Protein AF-A0A957CEI6-F1 (afdb_monomer)

Foldseek 3Di:
DDPLVVCCPPNHCRSVVVQVVLLVCLLVLQVLLVVLVVVLVVCVVVPHHSVVSNVSSVLSVLSPVCNPPPDRDHSVVSVCSNVVD

Mean predicted aligned error: 3.34 Å

pLDDT: mean 95.48, std 5.33, range [55.91, 98.69]

Sequence (85 aa):
TNLEEQWSRGGSEFAAQTQQRVRRVTAKAWRFEGEMHEIAATFASVGLPAGFHKAAADVYQRLGHFKDAEETPELAAVLGSLLGE

Solvent-accessible surface area (backbone atoms only — not comparable to full-atom values): 4632 Å² total; per-residue (Å²): 133,62,69,52,61,62,47,28,54,93,81,39,61,52,38,65,52,47,55,54,49,64,30,61,46,28,61,54,18,52,64,46,22,58,55,22,48,52,52,20,49,57,30,46,76,74,76,40,87,28,62,68,32,48,55,50,17,55,55,20,52,50,36,25,82,40,49,78,51,95,62,80,56,54,64,66,62,56,51,32,39,73,74,70,102

Radius of gyration: 15.46 Å; Cα contacts (8 Å, |Δi|>4): 87; chains: 1; bounding box: 34×25×43 Å

Secondary structure (DSSP, 8-state):
--HHHHHTTTT--HHHHHHHHHHHHGGGHHHHHHHHHHHHHHHHHTT---HHHHHHHHHHHHHGGGTT-SSPPPHHHHHHHHHT-

Structure (mmCIF, N/CA/C/O backbone):
data_AF-A0A957CEI6-F1
#
_entry.id   AF-A0A957CEI6-F1
#
loop_
_atom_site.group_PDB
_atom_site.id
_atom_site.type_symbol
_atom_site.label_atom_id
_atom_site.label_alt_id
_atom_site.label_comp_id
_atom_site.label_asym_id
_atom_site.label_entity_id
_atom_site.label_seq_id
_atom_site.pdbx_PDB_ins_code
_atom_site.Cartn_x
_atom_site.Cartn_y
_atom_site.Cartn_z
_atom_site.occupancy
_atom_site.B_iso_or_equiv
_atom_site.auth_seq_id
_atom_site.auth_comp_id
_atom_site.auth_asym_id
_atom_site.auth_atom_id
_atom_site.pdbx_PDB_model_num
ATOM 1 N N . THR A 1 1 ? 9.557 -5.450 21.375 1.00 55.91 1 THR A N 1
ATOM 2 C CA . THR A 1 1 ? 9.324 -3.994 21.339 1.00 55.91 1 THR A CA 1
ATOM 3 C C . THR A 1 1 ? 8.175 -3.715 20.404 1.00 55.91 1 THR A C 1
ATOM 5 O O . THR A 1 1 ? 8.224 -4.212 19.285 1.00 55.91 1 THR A O 1
ATOM 8 N N . ASN A 1 2 ? 7.134 -3.016 20.857 1.00 87.94 2 ASN A N 1
ATOM 9 C CA . ASN A 1 2 ? 5.951 -2.740 20.043 1.00 87.94 2 ASN A CA 1
ATOM 10 C C . ASN A 1 2 ? 6.275 -1.653 18.990 1.00 87.94 2 ASN A C 1
ATOM 12 O O . ASN A 1 2 ? 6.997 -0.697 19.283 1.00 87.94 2 ASN A O 1
ATOM 16 N N . LEU A 1 3 ? 5.801 -1.817 17.752 1.00 90.44 3 LEU A N 1
ATOM 17 C CA . LEU A 1 3 ? 6.062 -0.888 16.643 1.00 90.44 3 LEU A CA 1
ATOM 18 C C . LEU A 1 3 ? 5.515 0.521 16.929 1.00 90.44 3 LEU A C 1
ATOM 20 O O . LEU A 1 3 ? 6.192 1.514 16.672 1.00 90.44 3 LEU A O 1
ATOM 24 N N . GLU A 1 4 ? 4.332 0.612 17.531 1.00 91.19 4 GLU A N 1
ATOM 25 C CA . GLU A 1 4 ? 3.686 1.884 17.869 1.00 91.19 4 GLU A CA 1
ATOM 26 C C . GLU A 1 4 ? 4.430 2.623 18.985 1.00 91.19 4 GLU A C 1
ATOM 28 O O . GLU A 1 4 ? 4.564 3.848 18.940 1.00 91.19 4 GLU A O 1
ATOM 33 N N . GLU A 1 5 ? 5.008 1.884 19.938 1.00 91.94 5 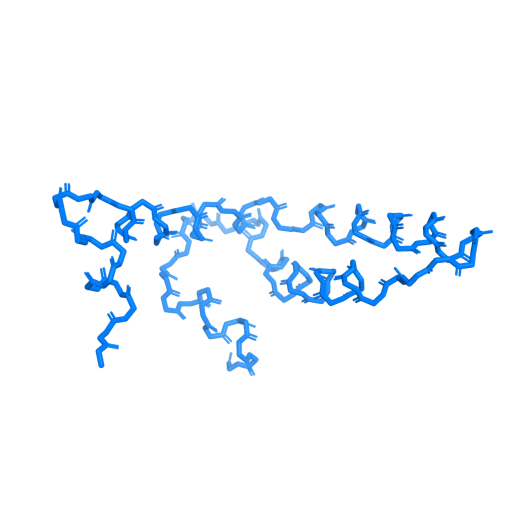GLU A N 1
ATOM 34 C CA . GLU A 1 5 ? 5.901 2.454 20.952 1.00 91.94 5 GLU A CA 1
ATOM 35 C C . GLU A 1 5 ? 7.150 3.058 20.305 1.00 91.94 5 GLU A C 1
ATOM 37 O O . GLU A 1 5 ? 7.590 4.125 20.725 1.00 91.94 5 GLU A O 1
ATOM 42 N N . GLN A 1 6 ? 7.728 2.411 19.280 1.00 93.38 6 GLN A N 1
ATOM 43 C CA . GLN A 1 6 ? 8.883 2.961 18.554 1.00 93.38 6 GLN A CA 1
ATOM 44 C C . GLN A 1 6 ? 8.532 4.248 17.822 1.00 93.38 6 GLN A C 1
ATOM 46 O O . GLN A 1 6 ? 9.281 5.220 17.882 1.00 93.38 6 GLN A O 1
ATOM 51 N N . TRP A 1 7 ? 7.387 4.251 17.155 1.00 94.06 7 TRP A N 1
ATOM 52 C CA . TRP A 1 7 ? 6.883 5.392 16.403 1.00 94.06 7 TRP A CA 1
ATOM 53 C C . TRP A 1 7 ? 6.506 6.584 17.277 1.00 94.06 7 TRP A C 1
ATOM 55 O O . TRP A 1 7 ? 6.598 7.726 16.824 1.00 94.06 7 TRP A O 1
ATOM 65 N N . SER A 1 8 ? 6.139 6.327 18.530 1.00 94.31 8 SER A N 1
ATOM 66 C CA . SER A 1 8 ? 5.763 7.363 19.495 1.00 94.31 8 SER A CA 1
ATOM 67 C C . SER A 1 8 ? 6.940 7.887 20.327 1.00 94.31 8 SER A C 1
ATOM 69 O O . SER A 1 8 ? 6.771 8.792 21.150 1.00 94.31 8 SER A O 1
ATOM 71 N N . ARG A 1 9 ? 8.155 7.350 20.138 1.00 92.38 9 ARG A N 1
ATOM 72 C CA . ARG A 1 9 ? 9.342 7.808 20.876 1.00 92.38 9 ARG A CA 1
ATOM 73 C C . ARG A 1 9 ? 9.561 9.308 20.684 1.00 92.38 9 ARG A C 1
ATOM 75 O O . ARG A 1 9 ? 9.423 9.836 19.586 1.00 92.38 9 ARG A O 1
ATOM 82 N N . GLY A 1 10 ? 9.927 9.984 21.772 1.00 90.06 10 GLY A N 1
ATOM 83 C CA . GLY A 1 10 ? 10.165 11.430 21.766 1.00 90.06 10 GLY A CA 1
ATOM 84 C C . GLY A 1 10 ? 8.895 12.288 21.744 1.00 90.06 10 GLY A C 1
ATOM 85 O O . GLY A 1 10 ? 8.984 13.454 21.383 1.00 90.06 10 GLY A O 1
ATOM 86 N N . GLY A 1 11 ? 7.731 11.736 22.115 1.00 87.06 11 GLY A N 1
ATOM 87 C CA . GLY A 1 11 ? 6.462 12.481 22.152 1.00 87.06 11 GLY A CA 1
ATOM 88 C C . GLY A 1 11 ? 5.802 12.650 20.780 1.00 87.06 11 GLY A C 1
ATOM 89 O O . GLY A 1 11 ? 4.993 13.550 20.589 1.00 87.06 11 GLY A O 1
ATOM 90 N N . SER A 1 12 ? 6.166 11.804 19.816 1.00 93.19 12 SER A N 1
ATOM 91 C CA . SER A 1 12 ? 5.615 11.806 18.463 1.00 93.19 12 SER A CA 1
ATOM 92 C C . SER A 1 12 ? 4.196 11.227 18.432 1.00 93.19 12 SER A C 1
ATOM 94 O O . SER A 1 12 ? 3.935 10.168 18.994 1.00 93.19 12 SER A O 1
ATOM 96 N N . GLU A 1 13 ? 3.287 11.861 17.691 1.00 93.56 13 GLU A N 1
ATOM 97 C CA . GLU A 1 13 ? 1.936 11.335 17.428 1.00 93.56 13 GLU A CA 1
ATOM 98 C C . GLU A 1 13 ? 1.891 10.361 16.234 1.00 93.56 13 GLU A C 1
ATOM 100 O O . GLU A 1 13 ? 0.815 9.984 15.760 1.00 93.56 13 GLU A O 1
ATOM 105 N N . PHE A 1 14 ? 3.049 9.962 15.697 1.00 93.94 14 PHE A N 1
ATOM 106 C CA . PHE A 1 14 ? 3.138 9.233 14.431 1.00 93.94 14 PHE A CA 1
ATOM 107 C C . PHE A 1 14 ? 2.350 7.916 14.428 1.00 93.94 14 PHE A C 1
ATOM 109 O O . PHE A 1 14 ? 1.741 7.590 13.409 1.00 93.94 14 PHE A O 1
ATOM 116 N N . ALA A 1 15 ? 2.284 7.195 15.552 1.00 92.25 15 ALA A N 1
ATOM 117 C CA . ALA A 1 15 ? 1.486 5.972 15.655 1.00 92.25 15 ALA A CA 1
ATOM 118 C C . ALA A 1 15 ? -0.016 6.247 15.455 1.00 92.25 15 ALA A C 1
ATOM 120 O O . ALA A 1 15 ? -0.636 5.681 14.552 1.00 92.25 15 ALA A O 1
ATOM 121 N N . ALA A 1 16 ? -0.580 7.190 16.216 1.00 90.50 16 ALA A N 1
ATOM 122 C CA . ALA A 1 16 ? -1.991 7.565 16.116 1.00 90.50 16 ALA A CA 1
ATOM 123 C C . ALA A 1 16 ? -2.338 8.131 14.727 1.00 90.50 16 ALA A C 1
ATOM 125 O O . ALA A 1 16 ? -3.353 7.771 14.125 1.00 90.50 16 ALA A O 1
ATOM 126 N N . GLN A 1 17 ? -1.463 8.974 14.169 1.00 94.75 17 GLN A N 1
ATOM 127 C CA . GLN A 1 17 ? -1.651 9.510 12.821 1.00 94.75 17 GLN A CA 1
ATOM 128 C C . GLN A 1 17 ? -1.586 8.416 11.749 1.00 94.75 17 GLN A C 1
ATOM 130 O O . GLN A 1 17 ? -2.327 8.482 10.768 1.00 94.75 17 GLN A O 1
ATOM 135 N N . THR A 1 18 ? -0.732 7.405 11.921 1.00 94.06 18 THR A N 1
ATOM 136 C CA . THR A 1 18 ? -0.615 6.285 10.979 1.00 94.06 18 THR A CA 1
ATOM 137 C C . THR A 1 18 ? -1.892 5.455 10.949 1.00 94.06 18 THR A C 1
ATOM 139 O O . THR A 1 18 ? -2.410 5.209 9.861 1.00 94.06 18 THR A O 1
ATOM 142 N N . GLN A 1 19 ? -2.465 5.114 12.109 1.00 93.81 19 GLN A N 1
ATOM 143 C CA . GLN A 1 19 ? -3.741 4.390 12.169 1.00 93.81 19 GLN A CA 1
ATOM 144 C C . GLN A 1 19 ? -4.855 5.144 11.421 1.00 93.81 19 GLN A C 1
ATOM 146 O O . GLN A 1 19 ? -5.564 4.568 10.595 1.00 93.81 19 GLN A O 1
ATOM 151 N N . GLN A 1 20 ? -4.962 6.460 11.628 1.00 94.88 20 GLN A N 1
ATOM 152 C CA . GLN A 1 20 ? -5.943 7.300 10.930 1.00 94.88 20 GLN A CA 1
ATOM 153 C C . GLN A 1 20 ? -5.705 7.359 9.413 1.00 94.88 20 GLN A C 1
ATOM 155 O O . GLN A 1 20 ? -6.654 7.309 8.628 1.00 94.88 20 GLN A O 1
ATOM 160 N N . ARG A 1 21 ? -4.445 7.448 8.972 1.00 95.25 21 ARG A N 1
ATOM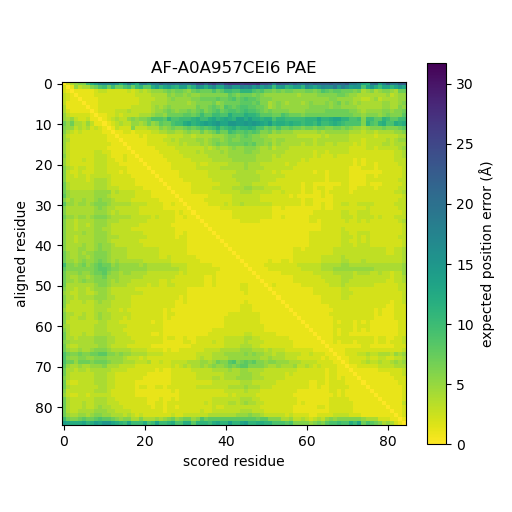 161 C CA . ARG A 1 21 ? -4.090 7.476 7.542 1.00 95.25 21 ARG A CA 1
ATOM 162 C C . ARG A 1 21 ? -4.426 6.158 6.847 1.00 95.25 21 ARG A C 1
ATOM 164 O O . ARG A 1 21 ? -5.012 6.193 5.767 1.00 95.25 21 ARG A O 1
ATOM 171 N N . VAL A 1 22 ? -4.110 5.026 7.480 1.00 94.94 22 VAL A N 1
ATOM 172 C CA . VAL A 1 22 ? -4.433 3.681 6.973 1.00 94.94 22 VAL A CA 1
ATOM 173 C C . VAL A 1 22 ? -5.939 3.518 6.791 1.00 94.94 22 VAL A C 1
ATOM 175 O O . VAL A 1 22 ? -6.380 3.023 5.762 1.00 94.94 22 VAL A O 1
ATOM 178 N N . ARG A 1 23 ? -6.750 4.005 7.732 1.00 97.12 23 ARG A N 1
ATOM 179 C CA . ARG A 1 23 ? -8.211 3.961 7.594 1.00 97.12 23 ARG A CA 1
ATOM 180 C C . ARG A 1 23 ? -8.715 4.848 6.455 1.00 97.12 23 ARG A C 1
ATOM 182 O O . ARG A 1 23 ? -9.481 4.394 5.614 1.00 97.12 23 ARG A O 1
ATOM 189 N N . ARG A 1 24 ? -8.258 6.102 6.376 1.00 96.50 24 ARG A N 1
ATOM 190 C CA . ARG A 1 24 ? -8.743 7.080 5.380 1.00 96.50 24 ARG A CA 1
ATOM 191 C C . ARG A 1 24 ? -8.363 6.748 3.937 1.00 96.50 24 ARG A C 1
ATOM 193 O O . ARG A 1 24 ? -9.062 7.181 3.024 1.00 96.50 24 ARG A O 1
ATOM 200 N N . VAL A 1 25 ? -7.267 6.019 3.706 1.00 95.69 25 VAL A N 1
ATOM 201 C CA . VAL A 1 25 ? -6.844 5.666 2.338 1.00 95.69 25 VAL A CA 1
ATOM 202 C C . VAL A 1 25 ? -7.842 4.731 1.645 1.00 95.69 25 VAL A C 1
ATOM 204 O O . VAL A 1 25 ? -7.951 4.769 0.422 1.00 95.69 25 VAL A O 1
ATOM 207 N N . THR A 1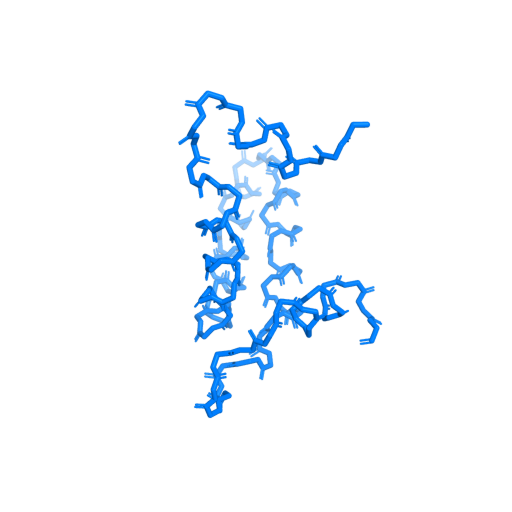 26 ? -8.609 3.949 2.415 1.00 97.50 26 THR A N 1
ATOM 208 C CA . THR A 1 26 ? -9.552 2.935 1.909 1.00 97.50 26 THR A CA 1
ATOM 209 C C . THR A 1 26 ? -10.613 3.509 0.968 1.00 97.50 26 THR A C 1
ATOM 211 O O . THR A 1 26 ? -10.832 2.953 -0.104 1.00 97.50 26 THR A O 1
ATOM 214 N N . ALA A 1 27 ? -11.153 4.696 1.267 1.00 96.94 27 ALA A N 1
ATOM 215 C CA . ALA A 1 27 ? -12.139 5.390 0.426 1.00 96.94 27 ALA A CA 1
ATOM 216 C C . ALA A 1 27 ? -11.641 5.681 -1.006 1.00 96.94 27 ALA A C 1
ATOM 218 O O . ALA A 1 27 ? -12.422 5.929 -1.924 1.00 9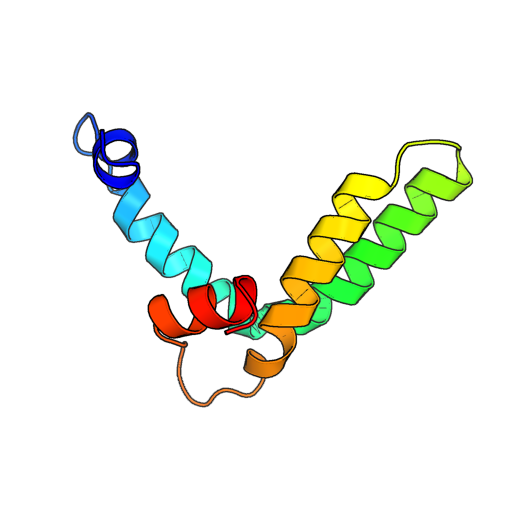6.94 27 ALA A O 1
ATOM 219 N N . LYS A 1 28 ? -10.318 5.684 -1.210 1.00 96.69 28 LYS A N 1
ATOM 220 C CA . LYS A 1 28 ? -9.670 5.938 -2.502 1.00 96.69 28 LYS A CA 1
ATOM 221 C C . LYS A 1 28 ? -8.796 4.772 -2.968 1.00 96.69 28 LYS A C 1
ATOM 223 O O . LYS A 1 28 ? -8.116 4.925 -3.973 1.00 96.69 28 LYS A O 1
ATOM 228 N N . ALA A 1 29 ? -8.793 3.633 -2.275 1.00 97.00 29 ALA A N 1
ATOM 229 C CA . ALA A 1 29 ? -7.927 2.505 -2.617 1.00 97.00 29 ALA A CA 1
ATOM 230 C C . ALA A 1 29 ? -8.211 1.964 -4.026 1.00 97.00 29 ALA A C 1
ATOM 232 O O . ALA A 1 29 ? -7.285 1.761 -4.804 1.00 97.00 29 ALA A O 1
ATOM 233 N N . TRP A 1 30 ? -9.493 1.850 -4.378 1.00 96.19 30 TRP A N 1
ATOM 234 C CA . TRP A 1 30 ? -9.971 1.312 -5.656 1.00 96.19 30 TRP A CA 1
ATOM 235 C C . TRP A 1 30 ? -9.358 1.969 -6.903 1.00 96.19 30 TRP A C 1
ATOM 237 O O . TRP A 1 30 ? -9.170 1.302 -7.913 1.00 96.19 30 TRP A O 1
ATOM 247 N N . ARG A 1 31 ? -9.036 3.271 -6.865 1.00 96.50 31 ARG A N 1
ATOM 248 C CA . ARG A 1 31 ? -8.441 3.956 -8.027 1.00 96.50 31 ARG A CA 1
ATOM 249 C C . ARG A 1 31 ? -6.941 3.702 -8.158 1.00 96.50 31 ARG A C 1
ATOM 251 O O . ARG A 1 31 ? -6.404 3.775 -9.257 1.00 96.50 31 ARG A O 1
ATOM 258 N N . PHE A 1 32 ? -6.267 3.399 -7.050 1.00 97.50 32 PHE A N 1
ATOM 259 C CA . PHE A 1 32 ? -4.819 3.235 -7.037 1.00 97.50 32 PHE A CA 1
ATOM 260 C C . PHE A 1 32 ? -4.366 1.894 -7.616 1.00 97.50 32 PHE A C 1
ATOM 262 O O . PHE A 1 32 ? -3.244 1.818 -8.101 1.00 97.50 32 PHE A O 1
ATOM 269 N N . GLU A 1 33 ? -5.211 0.858 -7.609 1.00 97.38 33 GLU A N 1
ATOM 270 C CA . GLU A 1 33 ? -4.903 -0.431 -8.248 1.00 97.38 33 GLU A CA 1
ATOM 271 C C . GLU A 1 33 ? -4.509 -0.238 -9.723 1.00 97.38 33 GLU A C 1
ATOM 273 O O . GLU A 1 33 ? -3.422 -0.645 -10.140 1.00 97.38 33 GLU A O 1
ATOM 278 N N . GLY A 1 34 ? -5.351 0.465 -10.490 1.00 96.50 34 GLY A N 1
ATOM 279 C CA . GLY A 1 34 ? -5.087 0.776 -11.896 1.00 96.50 34 GLY A CA 1
ATOM 280 C C . GLY A 1 34 ? -3.824 1.619 -12.085 1.00 96.50 34 GLY A C 1
ATOM 281 O O . GLY A 1 34 ? -2.966 1.264 -12.892 1.00 96.50 34 GLY A O 1
ATOM 282 N N . GLU A 1 35 ? -3.658 2.676 -11.282 1.00 98.25 35 GLU A N 1
ATOM 283 C CA . GLU A 1 35 ? -2.459 3.530 -11.310 1.00 98.25 35 GLU A CA 1
ATOM 284 C C . GLU A 1 35 ? -1.176 2.708 -11.060 1.00 98.25 35 GLU A C 1
ATOM 286 O O . GLU A 1 35 ? -0.165 2.889 -11.740 1.00 98.25 35 GLU A O 1
ATOM 291 N N . MET A 1 36 ? -1.204 1.756 -10.120 1.00 98.69 36 MET A N 1
ATOM 292 C CA . MET A 1 36 ? -0.055 0.891 -9.838 1.00 98.69 36 MET A CA 1
ATOM 293 C C . MET A 1 36 ? 0.254 -0.061 -11.000 1.00 98.69 36 MET A C 1
ATOM 295 O O . MET A 1 36 ? 1.430 -0.286 -11.304 1.00 98.69 36 MET A O 1
ATOM 299 N N . HIS A 1 37 ? -0.763 -0.583 -11.689 1.00 98.62 37 HIS A N 1
ATOM 300 C CA . HIS A 1 37 ? -0.561 -1.387 -12.896 1.00 98.62 37 HIS A CA 1
ATOM 301 C C . HIS A 1 37 ? 0.066 -0.585 -14.045 1.00 98.62 37 HIS A C 1
ATOM 303 O O . HIS A 1 37 ? 0.969 -1.097 -14.711 1.00 98.62 37 HIS A O 1
ATOM 309 N N . GLU A 1 38 ? -0.337 0.670 -14.252 1.00 98.56 38 GLU A N 1
ATOM 310 C CA . GLU A 1 38 ? 0.252 1.540 -15.280 1.00 98.56 38 GLU A CA 1
ATOM 311 C C . GLU A 1 38 ? 1.724 1.870 -14.993 1.00 98.56 38 GLU A C 1
ATOM 313 O O . GLU A 1 38 ? 2.577 1.790 -15.887 1.00 98.56 38 GLU A O 1
ATOM 318 N N . ILE A 1 39 ? 2.065 2.165 -13.734 1.00 98.44 39 ILE A N 1
ATOM 319 C CA . ILE A 1 39 ? 3.461 2.394 -13.333 1.00 98.44 39 ILE A CA 1
ATOM 320 C C . ILE A 1 39 ? 4.280 1.109 -13.512 1.00 98.44 39 ILE A C 1
ATOM 322 O O . ILE A 1 39 ? 5.377 1.143 -14.074 1.00 98.44 39 ILE A O 1
ATOM 326 N N . ALA A 1 40 ? 3.738 -0.043 -13.099 1.00 98.69 40 ALA A N 1
ATOM 327 C CA . ALA A 1 40 ? 4.377 -1.341 -13.298 1.00 98.69 40 ALA A CA 1
ATOM 328 C C . ALA A 1 40 ? 4.663 -1.618 -14.786 1.00 98.69 40 ALA A C 1
ATOM 330 O O . ALA A 1 40 ? 5.755 -2.077 -15.128 1.00 98.69 40 ALA A O 1
ATOM 331 N N . ALA A 1 41 ? 3.707 -1.319 -15.671 1.00 98.69 41 ALA A N 1
ATOM 332 C CA . ALA A 1 41 ? 3.866 -1.472 -17.114 1.00 98.69 41 ALA A CA 1
ATOM 333 C C . ALA A 1 41 ? 4.948 -0.535 -17.677 1.00 98.69 41 ALA A C 1
ATOM 335 O O . ALA A 1 41 ? 5.775 -0.976 -18.473 1.00 98.69 41 ALA A O 1
ATOM 336 N N . THR A 1 42 ? 5.001 0.713 -17.205 1.00 98.62 42 THR A N 1
ATOM 337 C CA . THR A 1 42 ? 6.021 1.702 -17.599 1.00 98.62 42 THR A CA 1
ATOM 338 C C . THR A 1 42 ? 7.432 1.253 -17.215 1.00 98.62 42 THR A C 1
ATOM 340 O O . THR A 1 42 ? 8.372 1.387 -17.996 1.00 98.62 42 THR A O 1
ATOM 343 N N . PHE A 1 43 ? 7.602 0.673 -16.024 1.00 98.62 43 PHE A N 1
ATOM 344 C CA . PHE A 1 43 ? 8.892 0.116 -15.609 1.00 98.62 43 PHE A CA 1
ATOM 345 C C . PHE A 1 43 ? 9.272 -1.082 -16.483 1.00 98.62 43 PHE A C 1
ATOM 347 O O . PHE A 1 43 ? 10.385 -1.147 -17.009 1.00 98.62 43 PHE A O 1
ATOM 354 N N . ALA A 1 44 ? 8.331 -2.004 -16.697 1.00 98.50 44 ALA A N 1
ATOM 355 C CA . ALA A 1 44 ? 8.566 -3.186 -17.516 1.00 98.50 44 ALA A CA 1
ATOM 356 C C . ALA A 1 44 ? 8.907 -2.837 -18.976 1.00 98.50 44 ALA A C 1
ATOM 358 O O . ALA A 1 44 ? 9.752 -3.506 -19.570 1.00 98.50 44 ALA A O 1
ATOM 359 N N . SER A 1 45 ? 8.320 -1.776 -19.548 1.00 98.56 45 SER A N 1
ATOM 360 C CA . SER A 1 45 ? 8.566 -1.381 -20.943 1.00 98.56 45 SER A CA 1
ATOM 361 C C . SER A 1 45 ? 9.998 -0.918 -21.214 1.00 98.56 45 SER A C 1
ATOM 363 O O . SER A 1 45 ? 10.433 -0.939 -22.361 1.00 98.56 45 SER A O 1
ATOM 365 N N . VAL A 1 46 ? 10.739 -0.519 -20.176 1.00 98.50 46 VAL A N 1
ATOM 366 C CA . VAL A 1 46 ? 12.163 -0.148 -20.263 1.00 98.50 46 VAL A CA 1
ATOM 367 C C . VAL A 1 46 ? 13.087 -1.183 -19.606 1.00 98.50 46 VAL A C 1
ATOM 369 O O . VAL A 1 46 ? 14.258 -0.906 -19.363 1.00 98.50 46 VAL A O 1
ATOM 372 N N . GLY A 1 47 ? 12.575 -2.382 -19.305 1.00 98.19 47 GLY A N 1
ATOM 373 C CA . GLY A 1 47 ? 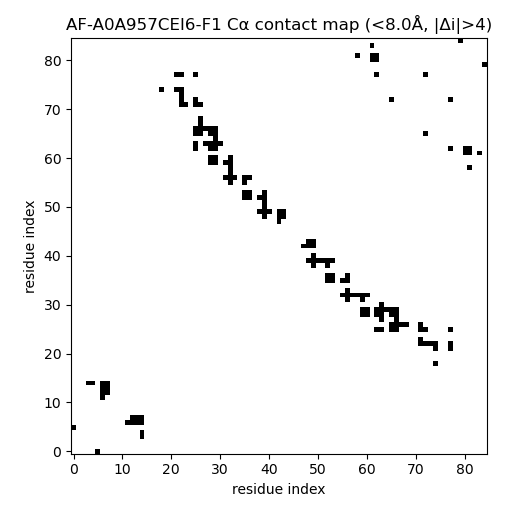13.350 -3.469 -18.700 1.00 98.19 47 GLY A CA 1
ATOM 374 C C . GLY A 1 47 ? 13.657 -3.291 -17.207 1.00 98.19 47 GLY A C 1
ATOM 375 O O . GLY A 1 47 ? 14.532 -3.982 -16.687 1.00 98.19 47 GLY A O 1
ATOM 376 N N . LEU A 1 48 ? 12.959 -2.390 -16.506 1.00 98.62 48 LEU A N 1
ATOM 377 C CA . LEU A 1 48 ? 13.117 -2.184 -15.063 1.00 98.62 48 LEU A CA 1
ATOM 378 C C . LEU A 1 48 ? 12.191 -3.098 -14.232 1.00 98.62 48 LEU A C 1
ATOM 380 O O . LEU A 1 48 ? 11.144 -3.543 -14.716 1.00 98.62 48 LEU A O 1
ATOM 384 N N . PRO A 1 49 ? 12.529 -3.371 -12.953 1.00 98.62 49 PRO A N 1
ATOM 385 C CA . PRO A 1 49 ? 11.696 -4.192 -12.077 1.00 98.62 49 PRO A CA 1
ATOM 386 C C . PRO A 1 49 ? 10.321 -3.569 -11.800 1.00 98.62 49 PRO A C 1
ATOM 388 O O . PRO A 1 49 ? 10.215 -2.483 -11.244 1.00 98.62 49 PRO A O 1
ATOM 391 N N . ALA A 1 50 ? 9.257 -4.311 -12.100 1.00 98.38 50 ALA A N 1
ATOM 392 C CA . ALA A 1 50 ? 7.872 -3.882 -11.879 1.00 98.38 50 ALA A CA 1
ATOM 393 C C . ALA A 1 50 ? 7.234 -4.454 -10.594 1.00 98.38 50 ALA A C 1
ATOM 395 O O . ALA A 1 50 ? 6.090 -4.141 -10.269 1.00 98.38 50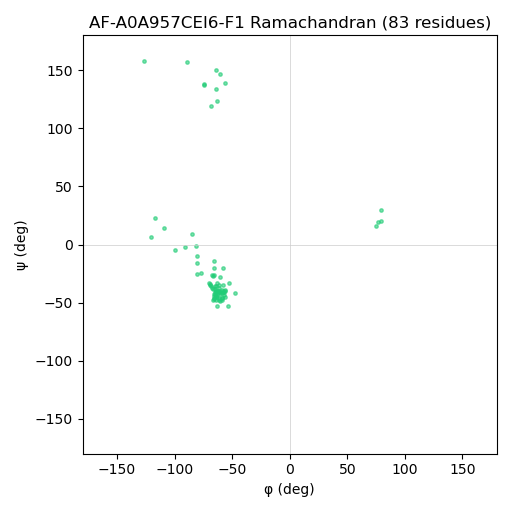 ALA A O 1
ATOM 396 N N . GLY A 1 51 ? 7.945 -5.335 -9.879 1.00 98.31 51 GLY A N 1
ATOM 397 C CA . GLY A 1 51 ? 7.384 -6.146 -8.790 1.00 98.31 51 GLY A CA 1
ATOM 398 C C . GLY A 1 51 ? 6.824 -5.334 -7.621 1.00 98.31 51 GLY A C 1
ATOM 399 O O . GLY A 1 51 ? 5.775 -5.687 -7.094 1.00 98.31 51 GLY A O 1
ATOM 400 N N . PHE A 1 52 ? 7.469 -4.218 -7.266 1.00 98.44 52 PHE A N 1
ATOM 401 C CA . PHE A 1 52 ? 6.996 -3.345 -6.188 1.00 98.44 52 PHE A CA 1
ATOM 402 C C . PHE A 1 52 ? 5.598 -2.786 -6.477 1.00 98.44 52 PHE A C 1
ATOM 404 O O . PHE A 1 52 ? 4.702 -2.889 -5.645 1.00 98.44 52 PHE A O 1
ATOM 411 N N . HIS A 1 53 ? 5.389 -2.254 -7.682 1.00 98.44 53 HIS A N 1
ATOM 412 C CA . HIS A 1 53 ? 4.101 -1.686 -8.072 1.00 98.44 53 HIS A CA 1
ATOM 413 C C . HIS A 1 53 ? 3.029 -2.762 -8.259 1.00 98.44 53 HIS A C 1
ATOM 415 O O . HIS A 1 53 ? 1.886 -2.538 -7.889 1.00 98.44 53 HIS A O 1
ATOM 421 N N . LYS A 1 54 ? 3.393 -3.964 -8.726 1.00 98.69 54 LYS A N 1
ATOM 422 C CA . LYS A 1 54 ? 2.459 -5.105 -8.756 1.00 98.69 54 LYS A CA 1
ATOM 423 C C . LYS A 1 54 ? 1.975 -5.483 -7.353 1.00 98.69 54 LYS A C 1
ATOM 425 O O . LYS A 1 54 ? 0.777 -5.571 -7.136 1.00 98.69 54 LYS A O 1
ATOM 430 N N . ALA A 1 55 ? 2.887 -5.604 -6.389 1.00 98.38 55 ALA A N 1
ATOM 431 C CA . ALA A 1 55 ? 2.513 -5.886 -5.003 1.00 98.38 55 ALA A CA 1
ATOM 432 C C . ALA A 1 55 ? 1.676 -4.751 -4.381 1.00 98.38 55 ALA A C 1
ATOM 434 O O . ALA A 1 55 ? 0.758 -5.006 -3.606 1.00 98.38 55 ALA A O 1
ATOM 435 N N . ALA A 1 56 ? 1.960 -3.491 -4.730 1.00 98.19 56 ALA A N 1
ATOM 436 C CA . ALA A 1 56 ? 1.134 -2.360 -4.310 1.00 98.19 56 ALA A CA 1
ATOM 437 C C . ALA A 1 56 ? -0.281 -2.417 -4.916 1.00 98.19 56 ALA A C 1
ATOM 439 O O . ALA A 1 56 ? -1.245 -2.112 -4.215 1.00 98.19 56 ALA A O 1
ATOM 440 N N . ALA A 1 57 ? -0.419 -2.838 -6.179 1.00 98.38 57 ALA A N 1
ATOM 441 C CA . ALA A 1 57 ? -1.720 -3.064 -6.805 1.00 98.38 57 ALA A CA 1
ATOM 442 C C . ALA A 1 57 ? -2.527 -4.117 -6.029 1.00 98.38 57 ALA A C 1
ATOM 444 O O . ALA A 1 57 ? -3.666 -3.840 -5.668 1.00 98.38 57 ALA A O 1
ATOM 445 N N . ASP A 1 58 ? -1.909 -5.245 -5.658 1.00 98.06 58 ASP A N 1
ATOM 446 C CA . ASP A 1 58 ? -2.561 -6.300 -4.864 1.00 98.06 58 ASP A CA 1
ATOM 447 C C . ASP A 1 58 ? -3.066 -5.779 -3.503 1.00 98.06 58 ASP A C 1
ATOM 449 O O . ASP A 1 58 ? -4.152 -6.137 -3.044 1.00 98.06 58 ASP A O 1
ATOM 453 N N . VAL A 1 59 ? -2.299 -4.901 -2.846 1.00 97.62 59 VAL A N 1
ATOM 454 C CA . VAL A 1 59 ? -2.713 -4.251 -1.590 1.00 97.62 59 VAL A CA 1
ATOM 455 C C . VAL A 1 59 ? -3.940 -3.363 -1.809 1.00 97.62 59 VAL A C 1
ATOM 457 O O . VAL A 1 59 ? -4.899 -3.440 -1.041 1.00 97.62 59 VAL A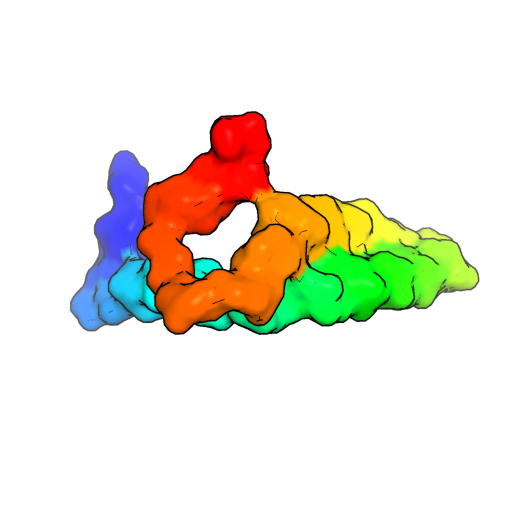 O 1
ATOM 460 N N . TYR A 1 60 ? -3.936 -2.525 -2.847 1.00 97.88 60 TYR A N 1
ATOM 461 C CA . TYR A 1 60 ? -5.066 -1.640 -3.136 1.00 97.88 60 TYR A CA 1
ATOM 462 C C . TYR A 1 60 ? -6.312 -2.395 -3.601 1.00 97.88 60 TYR A C 1
ATOM 464 O O . TYR A 1 60 ? -7.416 -2.020 -3.207 1.00 97.88 60 TYR A O 1
ATOM 472 N N . GLN A 1 61 ? -6.135 -3.480 -4.354 1.00 97.50 61 GLN A N 1
ATOM 473 C CA . GLN A 1 61 ? -7.206 -4.370 -4.791 1.00 97.50 61 GLN A CA 1
ATOM 474 C C . GLN A 1 61 ? -7.954 -4.965 -3.589 1.00 97.50 61 GLN A C 1
ATOM 476 O O . GLN A 1 61 ? -9.181 -4.886 -3.525 1.00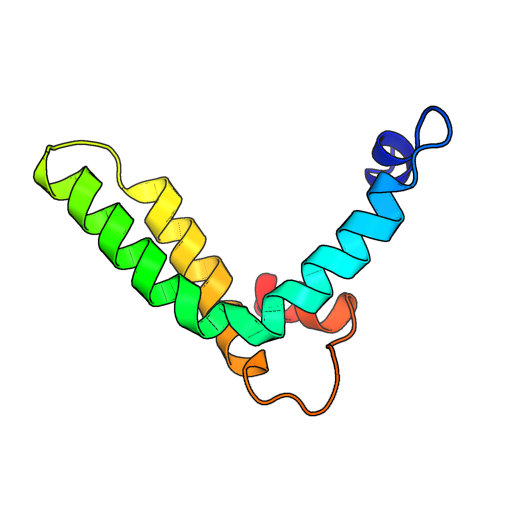 97.50 61 GLN A O 1
ATOM 481 N N . ARG A 1 62 ? -7.232 -5.482 -2.581 1.00 97.62 62 ARG A N 1
ATOM 482 C CA . ARG A 1 62 ? -7.840 -6.016 -1.343 1.00 97.62 62 ARG A CA 1
ATOM 483 C C . ARG A 1 62 ? -8.716 -4.979 -0.638 1.00 97.62 62 ARG A C 1
ATOM 485 O O . ARG A 1 62 ? -9.819 -5.290 -0.193 1.00 97.62 62 ARG A O 1
ATOM 492 N N . LEU A 1 63 ? -8.262 -3.728 -0.614 1.00 97.88 63 LEU A N 1
ATOM 493 C CA . LEU A 1 63 ? -8.974 -2.604 -0.002 1.00 97.88 63 LEU A CA 1
ATOM 494 C C . LEU A 1 63 ? -10.079 -2.004 -0.890 1.00 97.88 63 LEU A C 1
ATOM 496 O O . LEU A 1 63 ? -10.849 -1.168 -0.417 1.00 97.88 63 LEU A O 1
ATOM 500 N N . GLY A 1 64 ? -10.171 -2.394 -2.165 1.00 96.94 64 GLY A N 1
ATOM 501 C CA . GLY A 1 64 ? -11.054 -1.765 -3.151 1.00 96.94 64 GLY A CA 1
ATOM 502 C C . GLY A 1 64 ? -12.541 -1.834 -2.792 1.00 96.94 64 GLY A C 1
ATOM 503 O O . GLY A 1 64 ? -13.298 -0.922 -3.123 1.00 96.94 64 GLY A O 1
ATOM 504 N N . HIS A 1 65 ? -12.950 -2.859 -2.041 1.00 96.25 65 HIS A N 1
ATOM 505 C CA . HIS A 1 65 ? -14.337 -3.055 -1.617 1.00 96.25 65 HIS A CA 1
ATOM 506 C C . HIS A 1 65 ? -14.855 -1.974 -0.643 1.00 96.25 65 HIS A C 1
ATOM 508 O O . HIS A 1 65 ? -16.063 -1.840 -0.475 1.00 96.25 65 HIS A O 1
ATOM 514 N N . PHE A 1 66 ? -13.976 -1.153 -0.052 1.00 97.25 66 PHE A N 1
ATOM 515 C CA . PHE A 1 66 ? -14.359 -0.027 0.812 1.00 97.25 66 PHE A CA 1
ATOM 516 C C . PHE A 1 66 ? -14.772 1.248 0.054 1.00 97.25 66 PHE A C 1
ATOM 518 O O . PHE A 1 66 ? -15.124 2.239 0.691 1.00 97.25 66 PHE A O 1
ATOM 525 N N . LYS A 1 67 ? -14.724 1.259 -1.286 1.00 95.50 67 LYS A N 1
ATOM 526 C CA . LYS A 1 67 ? -14.998 2.438 -2.133 1.00 95.50 67 LYS A CA 1
ATOM 527 C C . LYS A 1 67 ? -16.281 3.192 -1.761 1.00 95.50 67 LYS A C 1
ATOM 529 O O . LYS A 1 67 ? -16.278 4.419 -1.774 1.00 95.50 67 LYS A O 1
ATOM 534 N N . ASP A 1 68 ? -17.346 2.453 -1.462 1.00 94.69 68 ASP A N 1
ATOM 535 C CA . ASP A 1 68 ? -18.691 2.985 -1.225 1.00 94.69 68 ASP A CA 1
ATOM 536 C C . ASP A 1 68 ? -19.166 2.714 0.221 1.00 94.69 68 ASP A C 1
ATOM 538 O O . ASP A 1 68 ? -20.364 2.672 0.490 1.00 94.69 68 ASP A O 1
ATOM 542 N N . ALA A 1 69 ? -18.232 2.503 1.158 1.00 95.88 69 ALA A N 1
ATOM 543 C CA . ALA A 1 69 ? -18.561 2.332 2.571 1.00 95.88 69 ALA A CA 1
ATOM 544 C C . ALA A 1 69 ? -19.190 3.615 3.148 1.00 95.88 69 ALA A C 1
ATOM 546 O O . ALA A 1 69 ? -18.667 4.712 2.946 1.00 95.88 69 ALA A O 1
ATOM 547 N N . GLU A 1 70 ? -20.292 3.474 3.895 1.00 95.44 70 GLU A N 1
ATOM 548 C CA . GLU A 1 70 ? -20.994 4.605 4.528 1.00 95.44 70 GLU A CA 1
ATOM 549 C C . GLU A 1 70 ? -20.124 5.321 5.572 1.00 95.44 70 GLU A C 1
ATOM 551 O O . GLU A 1 70 ? -20.190 6.541 5.724 1.00 95.44 70 GLU A O 1
ATOM 556 N N . GLU A 1 71 ? -19.260 4.567 6.256 1.00 96.62 71 GLU A N 1
ATOM 557 C CA . GLU A 1 71 ? -18.351 5.065 7.282 1.00 96.62 71 GLU A CA 1
ATOM 558 C C . GLU A 1 71 ? -16.901 4.665 6.992 1.00 96.62 71 GLU A C 1
ATOM 560 O O . GLU A 1 71 ? -16.610 3.699 6.283 1.00 96.62 71 GLU A O 1
ATOM 565 N N . THR A 1 72 ? -15.956 5.408 7.575 1.00 97.00 72 THR A N 1
ATOM 566 C CA . THR A 1 72 ? -14.534 5.053 7.488 1.00 97.00 72 THR A CA 1
ATOM 567 C C . THR A 1 72 ? -14.278 3.765 8.281 1.00 97.00 72 THR A C 1
ATOM 569 O O . THR A 1 72 ? -14.438 3.789 9.506 1.00 97.00 72 THR A O 1
ATOM 572 N N . PRO A 1 73 ? -13.804 2.676 7.646 1.00 97.44 73 PRO A N 1
ATOM 573 C CA . PRO A 1 73 ? -13.699 1.373 8.294 1.00 97.44 73 PRO A CA 1
ATOM 574 C C . PRO A 1 73 ? -12.777 1.419 9.510 1.00 97.44 73 PRO A C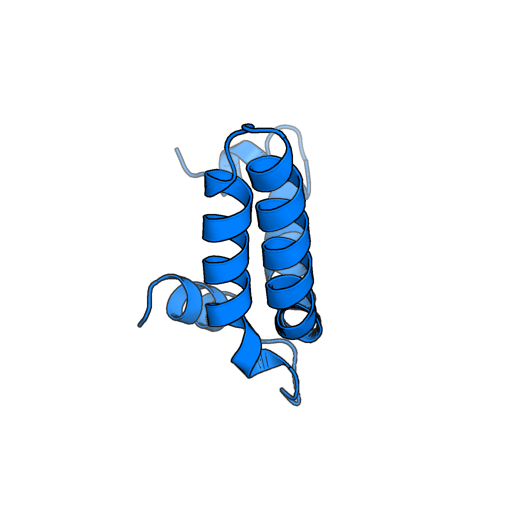 1
ATOM 576 O O . PRO A 1 73 ? -11.791 2.164 9.537 1.00 97.44 73 PRO A O 1
ATOM 579 N N . GLU A 1 74 ? -13.094 0.612 10.520 1.00 97.31 74 GLU A N 1
ATOM 580 C CA . GLU A 1 74 ? -12.224 0.415 11.677 1.00 97.31 74 GLU A CA 1
ATOM 581 C C . GLU A 1 74 ? -10.904 -0.245 11.275 1.00 97.31 74 GLU A C 1
ATOM 583 O O . GLU A 1 74 ? -10.847 -1.035 10.332 1.00 97.31 74 GLU A O 1
ATOM 588 N N . LEU A 1 75 ? -9.828 0.057 12.010 1.00 95.88 75 LEU A N 1
ATOM 589 C CA . LEU A 1 75 ? -8.488 -0.435 11.671 1.00 95.88 75 LEU A CA 1
ATOM 590 C C . LEU A 1 75 ? -8.445 -1.968 11.568 1.00 95.88 75 LEU A C 1
ATOM 592 O O . LEU A 1 75 ? -7.812 -2.496 10.660 1.00 95.88 75 LEU A O 1
ATOM 596 N N . ALA A 1 76 ? -9.154 -2.671 12.452 1.00 96.56 76 ALA A N 1
ATOM 597 C CA . ALA A 1 76 ? -9.231 -4.129 12.432 1.00 96.56 76 ALA A CA 1
ATOM 598 C C . ALA A 1 76 ? -9.823 -4.673 11.120 1.00 96.56 76 ALA A C 1
ATOM 600 O O . ALA A 1 76 ? -9.284 -5.625 10.567 1.00 96.56 76 ALA A O 1
ATOM 601 N N . ALA A 1 77 ? -10.867 -4.036 10.577 1.00 97.38 77 ALA A N 1
ATOM 602 C CA . ALA A 1 77 ? -11.464 -4.440 9.303 1.00 97.38 77 ALA A CA 1
ATOM 603 C C . ALA A 1 77 ? -10.499 -4.216 8.126 1.00 97.38 77 ALA A C 1
ATOM 605 O O . ALA A 1 77 ? -10.397 -5.052 7.230 1.00 97.38 77 ALA A O 1
ATOM 606 N N . VAL A 1 78 ? -9.741 -3.112 8.153 1.00 97.81 78 VAL A N 1
ATOM 607 C CA . VAL A 1 78 ? -8.700 -2.841 7.148 1.00 97.81 78 VAL A CA 1
ATOM 608 C C . VAL A 1 78 ? -7.602 -3.905 7.201 1.00 97.81 78 VAL A C 1
ATOM 610 O O . VAL A 1 78 ? -7.192 -4.413 6.161 1.00 97.81 78 VAL A O 1
ATOM 613 N N . LEU A 1 79 ? -7.137 -4.265 8.400 1.00 96.69 79 LEU A N 1
ATOM 614 C CA . LEU A 1 79 ? -6.108 -5.292 8.575 1.00 96.69 79 LEU A CA 1
ATOM 615 C C . LEU A 1 79 ? -6.600 -6.684 8.156 1.00 96.69 79 LEU A C 1
ATOM 617 O O . LEU A 1 79 ? -5.868 -7.368 7.445 1.00 96.69 79 LEU A O 1
ATOM 621 N N . GLY A 1 80 ? -7.832 -7.068 8.510 1.00 97.69 80 GLY A N 1
ATOM 622 C CA . GLY A 1 80 ? -8.429 -8.342 8.085 1.00 97.69 80 GLY A CA 1
ATOM 623 C C . GLY A 1 80 ? -8.493 -8.462 6.560 1.00 97.69 80 GLY A C 1
ATOM 624 O O . GLY A 1 80 ? -7.995 -9.426 5.983 1.00 97.69 80 GLY A O 1
ATOM 625 N N . SER A 1 81 ? -8.940 -7.400 5.883 1.00 97.19 81 SER A N 1
ATOM 626 C CA . SER A 1 81 ? -8.930 -7.331 4.417 1.00 97.19 81 SER A CA 1
ATOM 627 C C . SER A 1 81 ? -7.530 -7.503 3.810 1.00 97.19 81 SER A C 1
ATOM 629 O O . SER A 1 81 ? -7.369 -8.193 2.801 1.00 97.19 81 SER A O 1
ATOM 631 N N . LEU A 1 82 ? -6.498 -6.907 4.417 1.00 96.50 82 LEU A N 1
ATOM 632 C CA . LEU A 1 82 ? -5.117 -7.055 3.950 1.00 96.50 82 LEU A CA 1
ATOM 633 C C . LEU A 1 82 ? -4.567 -8.464 4.175 1.00 96.50 82 LEU A C 1
ATOM 635 O O . LEU A 1 82 ? -3.779 -8.931 3.354 1.00 96.50 82 LEU A O 1
ATOM 639 N N . LEU A 1 83 ? -4.972 -9.139 5.249 1.00 96.38 83 LEU A N 1
ATOM 640 C CA . LEU A 1 83 ? -4.562 -10.510 5.562 1.00 96.38 83 LEU A CA 1
ATOM 641 C C . LEU A 1 83 ? -5.357 -11.565 4.774 1.00 96.38 83 LEU A C 1
ATOM 643 O O . LEU A 1 83 ? -4.877 -12.687 4.626 1.00 96.38 83 LEU A O 1
ATOM 647 N N . GLY A 1 84 ? -6.489 -11.181 4.178 1.00 89.12 84 GLY A N 1
ATOM 648 C CA . GLY A 1 84 ? -7.384 -12.092 3.461 1.00 89.12 84 GLY A CA 1
ATOM 649 C C . GLY A 1 84 ? -8.288 -12.897 4.398 1.00 89.12 84 GLY A C 1
ATOM 650 O O . GLY A 1 84 ? -8.622 -14.035 4.075 1.00 89.12 84 GLY A O 1
ATOM 651 N N . GLU A 1 85 ? -8.615 -12.317 5.554 1.00 80.62 85 GLU A N 1
ATOM 652 C CA . GLU A 1 85 ? -9.505 -12.867 6.585 1.00 80.62 85 GLU A CA 1
ATOM 653 C C . GLU A 1 85 ? -10.972 -12.479 6.361 1.00 80.62 85 GLU A C 1
ATOM 655 O O . GLU A 1 85 ? -11.227 -11.374 5.821 1.00 80.62 85 GLU A O 1
#